Protein AF-A0A358XQ41-F1 (afdb_monomer)

Solvent-accessible surface area (backbone atoms only — not comparable to full-atom values): 5685 Å² total; per-residue (Å²): 48,45,31,22,9,48,39,100,86,70,42,64,64,64,54,71,92,43,80,33,41,29,39,41,48,26,92,85,39,70,66,29,56,58,49,43,72,58,36,63,97,74,50,51,67,43,81,77,45,68,40,83,50,69,66,61,50,49,55,42,18,60,73,54,70,28,36,30,75,42,60,58,90,82,45,49,64,42,40,74,70,66,47,32,36,72,58,89,50,75,88,54,49,68,79,81,90,125

Foldseek 3Di:
DKKAFADPVLHGLDAQADEWEEAAEAPVDPVRVLQCVQPPVNGHYDHPHYYNDLVVSVVCRLVGVTIYQHDCVNCVVCVVVSSMDHHPDVSSNDDDDD

Radius of gyration: 12.2 Å; Cα contacts (8 Å, |Δi|>4): 173; chains: 1; bounding box: 36×26×28 Å

Mean predicted aligned error: 4.25 Å

Nearest PDB structures (foldseek):
  5yez-assembly1_B  TM=9.584E-01  e=8.480E-10  Salmonella enterica subsp. enterica serovar Typhimurium
  5ydo-assembly1_A  TM=9.585E-01  e=1.269E-09  Salmonella enterica
  5yer-assembly1_A  TM=9.303E-01  e=6.363E-09  Salmonella enterica subsp. enterica serovar Typhimurium
  7dwo-assembly1_A  TM=9.201E-01  e=6.805E-09  Aliivibrio fischeri ES114
  5yez-assembly1_A  TM=9.180E-01  e=4.774E-08  Salmonella enterica subsp. enterica serovar Typhimurium

pLDDT: mean 88.79, std 9.07, range [37.5, 95.62]

Sequence (98 aa):
LPVTALDHDGTAKYSLDQSFPLLSYSKQAYLRNCVDEAIENKLDYRTLYETDNAGDLKELVLQGLGVAWLPKLLVEREIQENKLKVLDGKQYYLFQDV

Secondary structure (DSSP, 8-state):
-EEEEBPTTSSBSS-TTS-EEEEEE-TTSHHHHHHHHHHTTTS-EEEEEEES-HHHHHHHHHTTS-EEE--HHHHHHHHHTTSEEEPS-GGG------

Structure (mmCIF, N/CA/C/O backbone):
data_AF-A0A358XQ41-F1
#
_entry.id   AF-A0A358XQ41-F1
#
loop_
_atom_site.group_PDB
_atom_site.id
_atom_site.type_symbol
_atom_site.label_atom_id
_atom_site.label_alt_id
_atom_site.label_comp_id
_atom_site.label_asym_id
_atom_site.label_entity_id
_atom_site.label_seq_id
_atom_site.pdbx_PDB_ins_code
_atom_site.Cartn_x
_atom_site.Cartn_y
_atom_site.Cartn_z
_atom_site.occupancy
_atom_site.B_iso_or_equiv
_atom_site.auth_seq_id
_atom_site.auth_comp_id
_atom_site.auth_asym_id
_atom_site.auth_atom_id
_atom_site.pdbx_PDB_model_num
ATOM 1 N N . LEU A 1 1 ? 1.666 -4.377 6.431 1.00 89.75 1 LEU A N 1
ATOM 2 C CA . LEU A 1 1 ? 0.269 -4.445 5.944 1.00 89.75 1 LEU A CA 1
ATOM 3 C C . LEU A 1 1 ? 0.085 -3.426 4.826 1.00 89.75 1 LEU A C 1
ATOM 5 O O . LEU A 1 1 ? 0.539 -2.303 5.021 1.00 89.75 1 LEU A O 1
ATOM 9 N N . PRO A 1 2 ? -0.544 -3.788 3.694 1.00 93.44 2 PRO A N 1
ATOM 10 C CA . PRO A 1 2 ? -0.911 -2.824 2.661 1.00 93.44 2 PRO A CA 1
ATOM 11 C C . PRO A 1 2 ? -2.031 -1.917 3.171 1.00 93.44 2 PRO A C 1
ATOM 13 O O . PRO A 1 2 ? -3.083 -2.401 3.595 1.00 93.44 2 PRO A O 1
ATOM 16 N N . VAL A 1 3 ? -1.806 -0.607 3.152 1.00 94.56 3 VAL A N 1
ATOM 17 C CA . VAL A 1 3 ? -2.777 0.383 3.622 1.00 94.56 3 VAL A CA 1
ATOM 18 C C . VAL A 1 3 ? -2.956 1.511 2.622 1.00 94.56 3 VAL A C 1
ATOM 20 O O . VAL A 1 3 ? -2.035 1.870 1.887 1.00 94.56 3 VAL A O 1
ATOM 23 N N . THR A 1 4 ? -4.155 2.082 2.623 1.00 95.62 4 THR A N 1
ATOM 24 C CA . THR A 1 4 ? -4.524 3.230 1.803 1.00 95.62 4 THR A CA 1
ATOM 25 C C . THR A 1 4 ? -5.437 4.190 2.567 1.00 95.62 4 THR A C 1
ATOM 27 O O . THR A 1 4 ? -6.050 3.799 3.561 1.00 95.62 4 THR A O 1
ATOM 30 N N . ALA A 1 5 ? -5.540 5.441 2.117 1.00 95.56 5 ALA A N 1
ATOM 31 C CA . ALA A 1 5 ? -6.569 6.360 2.597 1.00 95.56 5 ALA A CA 1
ATOM 32 C C . ALA A 1 5 ? -7.974 5.887 2.207 1.00 95.56 5 ALA A C 1
ATOM 34 O O . ALA A 1 5 ? -8.164 5.119 1.258 1.00 95.56 5 ALA A O 1
ATOM 35 N N . LEU A 1 6 ? -8.966 6.401 2.926 1.00 93.75 6 LEU A N 1
ATOM 36 C CA . LEU A 1 6 ? -10.359 6.267 2.536 1.00 93.75 6 LEU A CA 1
ATOM 37 C C . LEU A 1 6 ? -10.730 7.368 1.532 1.00 93.75 6 LEU A C 1
ATOM 39 O O . LEU A 1 6 ? -10.183 8.471 1.573 1.00 93.75 6 LEU A O 1
ATOM 43 N N . ASP A 1 7 ? -11.652 7.052 0.630 1.00 89.81 7 ASP A N 1
ATOM 44 C CA . ASP A 1 7 ? -12.340 8.037 -0.203 1.00 89.81 7 ASP A CA 1
ATOM 45 C C . ASP A 1 7 ? -13.459 8.735 0.598 1.00 89.81 7 ASP A C 1
ATOM 47 O O . ASP A 1 7 ? -13.757 8.348 1.733 1.00 89.81 7 ASP A O 1
ATOM 51 N N . HIS A 1 8 ? -14.101 9.752 0.022 1.00 84.88 8 HIS A N 1
ATOM 52 C CA . HIS A 1 8 ? -15.181 10.504 0.669 1.00 84.88 8 HIS A CA 1
ATOM 53 C C . HIS A 1 8 ? -16.368 9.612 1.069 1.00 84.88 8 HIS A C 1
ATOM 55 O O . HIS A 1 8 ? -17.036 9.894 2.062 1.00 84.88 8 HIS A O 1
ATOM 61 N N . ASP A 1 9 ? -16.583 8.510 0.347 1.00 86.25 9 ASP A N 1
ATOM 62 C CA . ASP A 1 9 ? -17.618 7.510 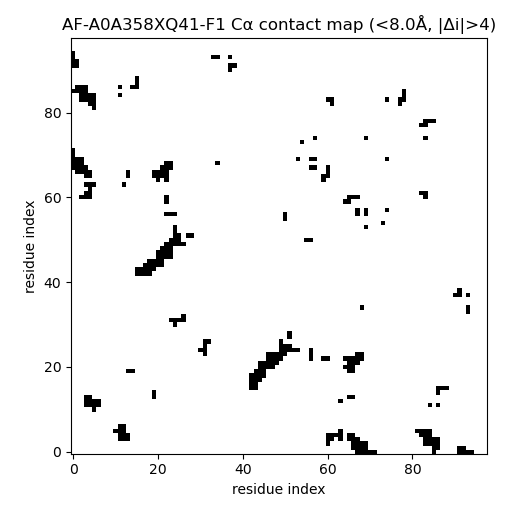0.629 1.00 86.25 9 ASP A CA 1
ATOM 63 C C . ASP A 1 9 ? -17.199 6.463 1.688 1.00 86.25 9 ASP A C 1
ATOM 65 O O . ASP A 1 9 ? -17.937 5.517 1.969 1.00 86.25 9 ASP A O 1
ATOM 69 N N . GLY A 1 10 ? -16.004 6.582 2.282 1.00 84.62 10 GLY A N 1
ATOM 70 C CA . GLY A 1 10 ? -15.480 5.631 3.275 1.00 84.62 10 GLY A CA 1
ATOM 71 C C . GLY A 1 10 ? -14.973 4.306 2.679 1.00 84.62 10 GLY A C 1
ATOM 72 O O . GLY A 1 10 ? -14.626 3.361 3.400 1.00 84.62 10 GLY A O 1
ATOM 73 N N . THR A 1 11 ? -14.915 4.201 1.352 1.00 89.19 11 THR A N 1
ATOM 74 C CA . THR A 1 11 ? -14.298 3.075 0.642 1.00 89.19 11 THR A CA 1
ATOM 75 C C . THR A 1 11 ? -12.781 3.233 0.579 1.00 89.19 11 THR A C 1
ATOM 77 O O . THR A 1 11 ? -12.254 4.316 0.798 1.00 89.19 11 THR A O 1
ATOM 80 N N . ALA A 1 12 ? -12.049 2.152 0.303 1.00 91.88 12 ALA A N 1
ATOM 81 C CA . ALA A 1 12 ? -10.612 2.262 0.055 1.00 91.88 12 ALA A CA 1
ATOM 82 C C . ALA A 1 12 ? -10.383 3.096 -1.216 1.00 91.88 12 ALA A C 1
ATOM 84 O O . ALA A 1 12 ? -11.026 2.834 -2.232 1.00 91.88 12 ALA A O 1
ATOM 85 N N . LYS A 1 13 ? -9.487 4.088 -1.163 1.00 92.94 13 LYS A N 1
ATOM 86 C CA . LYS A 1 13 ? -9.207 4.966 -2.310 1.00 92.94 13 LYS A CA 1
ATOM 87 C C . LYS A 1 13 ? -8.517 4.233 -3.463 1.00 92.94 13 LYS A C 1
ATOM 89 O O . LYS A 1 13 ? -8.748 4.533 -4.628 1.00 92.94 13 LYS A O 1
ATOM 94 N N . TYR A 1 14 ? -7.674 3.260 -3.132 1.00 92.81 14 TYR A N 1
ATOM 95 C CA . TYR A 1 14 ? -7.009 2.387 -4.095 1.00 92.81 14 TYR A CA 1
ATOM 96 C C . TYR A 1 14 ? -7.391 0.927 -3.837 1.00 92.81 14 TYR A C 1
ATOM 98 O O . TYR A 1 14 ? -7.843 0.586 -2.747 1.00 92.81 14 TYR A O 1
ATOM 106 N N . SER A 1 15 ? -7.208 0.068 -4.840 1.00 90.44 15 SER A N 1
ATOM 107 C CA . SER A 1 15 ? -7.355 -1.387 -4.713 1.00 90.44 15 SER A CA 1
ATOM 108 C C . SER A 1 15 ? -6.113 -2.065 -5.279 1.00 90.44 15 SER A C 1
ATOM 110 O O . SER A 1 15 ? -5.457 -1.495 -6.148 1.00 90.44 15 SER A O 1
ATOM 112 N N . LEU A 1 16 ? -5.805 -3.269 -4.793 1.00 89.88 16 LEU A N 1
ATOM 113 C CA . LEU A 1 16 ? -4.712 -4.090 -5.315 1.00 89.88 16 LEU A CA 1
ATOM 114 C C . LEU A 1 16 ? -5.071 -4.747 -6.662 1.00 89.88 16 LEU A C 1
ATOM 116 O O . LEU A 1 16 ? -4.172 -5.136 -7.395 1.00 89.88 16 LEU A O 1
ATOM 120 N N . ASP A 1 17 ? -6.358 -4.835 -7.015 1.00 88.88 17 ASP A N 1
ATOM 121 C CA . ASP A 1 17 ? -6.823 -5.437 -8.279 1.00 88.88 17 ASP A CA 1
ATOM 122 C C . ASP A 1 17 ? -6.614 -4.542 -9.517 1.00 88.88 17 ASP A C 1
ATOM 124 O O . ASP A 1 17 ? -6.858 -4.968 -10.645 1.00 88.88 17 ASP A O 1
ATOM 128 N N . GLN A 1 18 ? -6.203 -3.288 -9.322 1.00 90.06 18 GLN A N 1
ATOM 129 C CA . GLN A 1 18 ? -6.021 -2.291 -10.379 1.00 90.06 18 GLN A CA 1
ATOM 130 C C . GLN A 1 18 ? -4.679 -1.577 -10.226 1.00 90.06 18 GLN A C 1
ATOM 132 O O . GLN A 1 18 ? -4.116 -1.575 -9.139 1.00 90.06 18 GLN A O 1
ATOM 137 N N . SER A 1 19 ? -4.210 -0.904 -11.283 1.00 92.12 19 SER A N 1
ATOM 138 C CA . SER A 1 19 ? -3.015 -0.053 -11.211 1.00 92.12 19 SER A CA 1
ATOM 139 C C . SER A 1 19 ? -3.134 0.947 -10.061 1.00 92.12 19 SER A C 1
ATOM 141 O O . SER A 1 19 ? -4.026 1.801 -10.069 1.00 92.12 19 SER A O 1
ATOM 143 N N . PHE A 1 20 ? -2.195 0.915 -9.116 1.00 93.69 20 PHE A N 1
ATOM 144 C CA . PHE A 1 20 ? -2.161 1.870 -8.007 1.00 93.69 20 PHE A CA 1
ATOM 145 C C . PHE A 1 20 ? -0.792 2.554 -7.847 1.00 93.69 20 PHE A C 1
ATOM 147 O O . PHE A 1 20 ? 0.250 2.005 -8.222 1.00 93.69 20 PHE A O 1
ATOM 154 N N . PRO A 1 21 ? -0.765 3.772 -7.279 1.00 95.25 21 PRO A N 1
ATOM 155 C CA . PRO A 1 21 ? 0.478 4.431 -6.930 1.00 95.25 21 PRO A CA 1
ATOM 156 C C . PRO A 1 21 ? 1.068 3.828 -5.654 1.00 95.25 21 PRO A C 1
ATOM 158 O O . PRO A 1 21 ? 0.447 3.850 -4.590 1.00 95.25 21 PRO A O 1
ATOM 161 N N . LEU A 1 22 ? 2.282 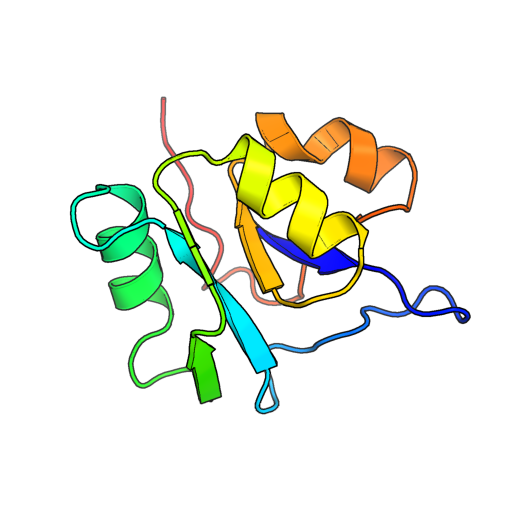3.296 -5.767 1.00 94.56 22 LEU A N 1
ATOM 162 C CA . LEU A 1 22 ? 3.031 2.704 -4.666 1.00 94.56 22 LEU A CA 1
ATOM 163 C C . LEU A 1 22 ? 3.934 3.757 -4.014 1.00 94.56 22 LEU A C 1
ATOM 165 O O . LEU A 1 22 ? 4.758 4.397 -4.673 1.00 94.56 22 LEU A O 1
ATOM 169 N N . LEU A 1 23 ? 3.798 3.894 -2.700 1.00 94.88 23 LEU A N 1
ATOM 170 C CA . LEU A 1 23 ? 4.696 4.642 -1.831 1.00 94.88 23 LEU A CA 1
ATOM 171 C C . LEU A 1 23 ? 5.582 3.609 -1.133 1.00 94.88 23 LEU A C 1
ATOM 173 O O . LEU A 1 23 ? 5.120 2.859 -0.270 1.00 94.88 23 LEU A O 1
ATOM 177 N N . SER A 1 24 ? 6.831 3.512 -1.578 1.00 93.38 24 SER A N 1
ATOM 178 C CA . SER A 1 24 ? 7.710 2.399 -1.230 1.00 93.38 24 SER A CA 1
ATOM 179 C C . SER A 1 24 ? 8.859 2.826 -0.331 1.00 93.38 24 SER A C 1
ATOM 181 O O . SER A 1 24 ? 9.236 3.995 -0.268 1.00 93.38 24 SER A O 1
ATOM 183 N N . TYR A 1 25 ? 9.459 1.854 0.345 1.00 92.31 25 TYR A N 1
ATOM 184 C CA . TYR A 1 25 ? 10.722 2.089 1.025 1.00 92.31 25 TYR A CA 1
ATOM 185 C C . TYR A 1 25 ? 11.860 2.257 0.016 1.00 92.31 25 TYR A C 1
ATOM 187 O O . TYR A 1 25 ? 11.816 1.690 -1.080 1.00 92.31 25 TYR A O 1
ATOM 195 N N . SER A 1 26 ? 12.905 2.993 0.387 1.00 89.44 26 SER A N 1
ATOM 196 C CA . SER A 1 26 ? 14.143 3.059 -0.394 1.00 89.44 26 SER A CA 1
ATOM 197 C C . SER A 1 26 ? 14.706 1.663 -0.679 1.00 89.44 26 SER A C 1
ATOM 199 O O . SER A 1 26 ? 14.583 0.746 0.131 1.00 89.44 26 SER A O 1
ATOM 201 N N . LYS A 1 27 ? 15.398 1.506 -1.813 1.00 85.19 27 LYS A N 1
ATOM 202 C CA . LYS A 1 27 ? 15.966 0.220 -2.278 1.00 85.19 27 LYS A CA 1
ATOM 203 C C . LYS A 1 27 ? 16.924 -0.470 -1.299 1.00 85.19 27 LYS A C 1
ATOM 205 O O . LYS A 1 27 ? 17.206 -1.649 -1.458 1.00 85.19 27 LYS A O 1
ATOM 210 N N . GLN A 1 28 ? 17.452 0.257 -0.319 1.00 85.19 28 GLN A N 1
ATOM 211 C CA . GLN A 1 28 ? 18.369 -0.278 0.691 1.00 85.19 28 GLN A CA 1
ATOM 212 C C . GLN A 1 28 ? 17.633 -0.840 1.917 1.00 85.19 28 GLN A C 1
ATOM 214 O O . GLN A 1 28 ? 18.234 -1.544 2.727 1.00 85.19 28 GLN A O 1
ATOM 219 N N . ALA A 1 29 ? 16.338 -0.551 2.067 1.00 86.56 29 ALA A N 1
ATOM 220 C CA . ALA A 1 29 ? 15.554 -1.002 3.201 1.00 86.56 29 ALA A CA 1
ATOM 221 C C . ALA A 1 29 ? 15.199 -2.486 3.069 1.00 86.56 29 ALA A C 1
ATOM 223 O O . ALA A 1 29 ? 14.683 -2.930 2.047 1.00 86.56 29 ALA A O 1
ATOM 224 N N . TYR A 1 30 ? 15.367 -3.245 4.151 1.00 85.56 30 TYR A N 1
ATOM 225 C CA . TYR A 1 30 ? 14.940 -4.647 4.206 1.00 85.56 30 TYR A CA 1
ATOM 226 C C . TYR A 1 30 ? 13.457 -4.819 3.837 1.00 85.56 30 TYR A C 1
ATOM 228 O O . TYR A 1 30 ? 13.100 -5.693 3.050 1.00 85.56 30 TYR A O 1
ATOM 236 N N . LEU A 1 31 ? 12.603 -3.922 4.341 1.00 84.88 31 LEU A N 1
ATOM 237 C CA . LEU A 1 31 ? 11.174 -3.926 4.040 1.00 84.88 31 LEU A CA 1
ATOM 238 C C . LEU A 1 31 ? 10.878 -3.749 2.551 1.00 84.88 31 LEU A C 1
ATOM 240 O O . LEU A 1 31 ? 9.892 -4.309 2.085 1.00 84.88 31 LEU A O 1
ATOM 244 N N . ARG A 1 32 ? 11.717 -3.021 1.801 1.00 88.19 32 ARG A N 1
ATOM 245 C CA . ARG A 1 32 ? 11.537 -2.883 0.354 1.00 88.19 32 ARG A CA 1
ATOM 246 C C . ARG A 1 32 ? 11.602 -4.244 -0.328 1.00 88.19 32 ARG A C 1
ATOM 248 O O . ARG A 1 32 ? 10.697 -4.571 -1.081 1.00 88.19 32 ARG A O 1
ATOM 255 N N . ASN A 1 33 ? 12.614 -5.042 0.001 1.00 89.25 33 ASN A N 1
ATOM 256 C CA . ASN A 1 33 ? 12.790 -6.368 -0.587 1.00 89.25 33 ASN A CA 1
ATOM 257 C C . ASN A 1 33 ? 11.610 -7.288 -0.250 1.00 89.25 33 ASN A C 1
ATOM 259 O O . ASN A 1 33 ? 11.052 -7.907 -1.146 1.00 89.25 33 ASN A O 1
ATOM 263 N N . CYS A 1 34 ? 11.158 -7.306 1.010 1.00 88.44 34 CYS A N 1
ATOM 264 C CA . CYS A 1 34 ? 9.998 -8.115 1.396 1.00 88.44 34 CYS A CA 1
ATOM 265 C C . CYS A 1 34 ? 8.715 -7.697 0.666 1.00 88.44 34 CYS A C 1
ATOM 267 O O . CYS A 1 34 ? 7.890 -8.543 0.323 1.00 88.44 34 CYS A O 1
ATOM 269 N N . VAL A 1 35 ? 8.518 -6.390 0.465 1.00 89.38 35 VAL A N 1
ATOM 270 C CA . VAL A 1 35 ? 7.372 -5.865 -0.284 1.00 89.38 35 VAL A CA 1
ATOM 271 C C . VAL A 1 35 ? 7.475 -6.275 -1.741 1.00 89.38 35 VAL A C 1
ATOM 273 O O . VAL A 1 35 ? 6.518 -6.859 -2.241 1.00 89.38 35 VAL A O 1
ATOM 276 N N . ASP A 1 36 ? 8.622 -6.044 -2.379 1.00 89.75 36 ASP A N 1
ATOM 277 C CA . ASP A 1 36 ? 8.860 -6.419 -3.771 1.00 89.75 36 ASP A CA 1
ATOM 278 C C . ASP A 1 36 ? 8.627 -7.933 -3.958 1.00 89.75 36 ASP A C 1
ATOM 280 O O . ASP A 1 36 ? 7.799 -8.309 -4.774 1.00 89.75 36 ASP A O 1
ATOM 284 N N . GLU A 1 37 ? 9.169 -8.821 -3.120 1.00 88.94 37 GLU A N 1
ATOM 285 C CA . GLU A 1 37 ? 8.891 -10.271 -3.205 1.00 88.94 37 GLU A CA 1
ATOM 286 C C . GLU A 1 37 ? 7.396 -10.631 -3.056 1.00 88.94 37 GLU A C 1
ATOM 288 O O . GLU A 1 37 ? 6.886 -11.591 -3.656 1.00 88.94 37 GLU A O 1
ATOM 293 N N . ALA A 1 38 ? 6.656 -9.866 -2.249 1.00 87.81 38 ALA A N 1
ATOM 294 C CA . ALA A 1 38 ? 5.232 -10.094 -2.058 1.00 87.81 38 ALA A CA 1
ATOM 295 C C . ALA A 1 38 ? 4.405 -9.688 -3.284 1.00 87.81 38 ALA A C 1
ATOM 297 O O . ALA A 1 38 ? 3.446 -10.401 -3.597 1.00 87.81 38 ALA A O 1
ATOM 298 N N . ILE A 1 39 ? 4.759 -8.598 -3.971 1.00 89.56 39 ILE A N 1
ATOM 299 C CA . ILE A 1 39 ? 3.902 -7.951 -4.983 1.00 89.56 39 ILE A CA 1
ATOM 300 C C . ILE A 1 39 ? 4.440 -7.997 -6.414 1.00 89.56 39 ILE A C 1
ATOM 302 O O . ILE A 1 39 ? 3.653 -7.868 -7.355 1.00 89.56 39 ILE A O 1
ATOM 306 N N . GLU A 1 40 ? 5.746 -8.177 -6.594 1.00 88.38 40 GLU A N 1
ATOM 307 C CA . GLU A 1 40 ? 6.409 -8.165 -7.895 1.00 88.38 40 GLU A CA 1
ATOM 308 C C . GLU A 1 40 ? 5.816 -9.262 -8.787 1.00 88.38 40 GLU A C 1
ATOM 310 O O . GLU A 1 40 ? 5.615 -10.404 -8.364 1.00 88.38 40 GLU A O 1
ATOM 315 N N . ASN A 1 41 ? 5.478 -8.895 -10.026 1.00 86.94 41 ASN A N 1
ATOM 316 C CA . ASN A 1 41 ? 4.791 -9.743 -11.008 1.00 86.94 41 ASN A CA 1
ATOM 317 C C . ASN A 1 41 ? 3.396 -10.262 -10.591 1.00 86.94 41 ASN A C 1
ATOM 319 O O . ASN A 1 41 ? 2.817 -11.076 -11.310 1.00 86.94 41 ASN A O 1
ATOM 323 N N . LYS A 1 42 ? 2.839 -9.815 -9.456 1.00 89.69 42 LYS A N 1
ATOM 324 C CA . LYS A 1 42 ? 1.495 -10.204 -8.985 1.00 89.69 42 LYS A CA 1
ATOM 325 C C . LYS A 1 42 ? 0.504 -9.049 -8.990 1.00 89.69 42 LYS A C 1
ATOM 327 O O . LYS A 1 42 ? -0.687 -9.297 -9.131 1.00 89.69 42 LYS A O 1
ATOM 332 N N . LEU A 1 43 ? 0.985 -7.826 -8.785 1.00 91.06 43 LEU A N 1
ATOM 333 C CA . LEU A 1 43 ? 0.178 -6.612 -8.732 1.00 91.06 43 LEU A CA 1
ATOM 334 C C . LEU A 1 43 ? 0.641 -5.620 -9.796 1.00 91.06 43 LEU A C 1
ATOM 336 O O . LEU A 1 43 ? 1.826 -5.566 -10.122 1.00 91.06 43 LEU A O 1
ATOM 340 N N . ASP A 1 44 ? -0.289 -4.806 -10.285 1.00 92.62 44 ASP A N 1
ATOM 341 C CA . ASP A 1 44 ? 0.015 -3.697 -11.185 1.00 92.62 44 ASP A CA 1
ATOM 342 C C . ASP A 1 44 ? 0.177 -2.412 -10.362 1.00 92.62 44 ASP A C 1
ATOM 344 O O . ASP A 1 44 ? -0.753 -1.957 -9.691 1.00 92.62 44 ASP A O 1
ATOM 348 N N . TYR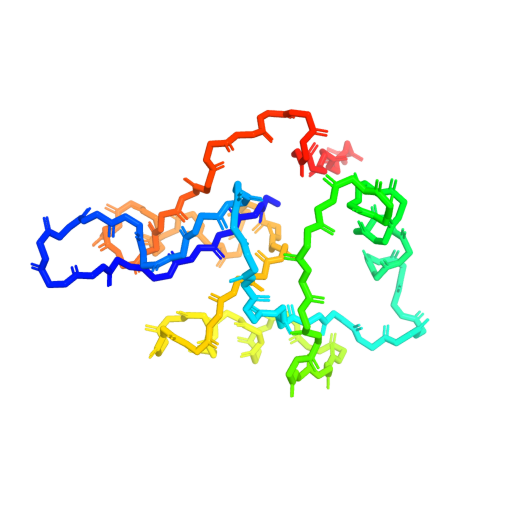 A 1 45 ? 1.386 -1.853 -10.335 1.00 92.94 45 TYR A N 1
ATOM 349 C CA . TYR A 1 45 ? 1.687 -0.674 -9.528 1.00 92.94 45 TYR A CA 1
ATOM 350 C C . TYR A 1 45 ? 2.743 0.217 -10.168 1.00 92.94 45 TYR A C 1
ATOM 352 O O . TYR A 1 45 ? 3.595 -0.217 -10.944 1.00 92.94 45 TYR A O 1
ATOM 360 N N . ARG A 1 46 ? 2.727 1.491 -9.771 1.00 93.62 46 ARG A N 1
ATOM 361 C CA . ARG A 1 46 ? 3.748 2.470 -10.142 1.00 93.62 46 ARG A CA 1
ATOM 362 C C . ARG A 1 46 ? 4.321 3.131 -8.902 1.00 93.62 46 ARG A C 1
ATOM 364 O O . ARG A 1 46 ? 3.606 3.843 -8.202 1.00 93.62 46 ARG A O 1
ATOM 371 N N . THR A 1 47 ? 5.616 2.956 -8.663 1.00 92.44 47 THR A N 1
ATOM 372 C CA . THR A 1 47 ? 6.314 3.652 -7.576 1.00 92.44 47 THR A CA 1
ATOM 373 C C . THR A 1 47 ? 6.306 5.159 -7.831 1.00 92.44 47 THR A C 1
ATOM 375 O O . THR A 1 47 ? 6.880 5.624 -8.817 1.00 92.44 47 THR A O 1
ATOM 378 N N . LEU A 1 48 ? 5.628 5.917 -6.965 1.00 92.44 48 LEU A N 1
ATOM 379 C CA . LEU A 1 48 ? 5.584 7.383 -7.019 1.00 92.44 48 LEU A CA 1
ATOM 380 C C . LEU A 1 48 ? 6.578 8.036 -6.064 1.00 92.44 48 LEU A C 1
ATOM 382 O O . LEU A 1 48 ? 7.051 9.136 -6.340 1.00 92.44 48 LEU A O 1
ATOM 386 N N . TYR A 1 49 ? 6.865 7.379 -4.941 1.00 91.12 49 TYR A N 1
ATOM 387 C CA . TYR A 1 49 ? 7.736 7.922 -3.910 1.00 91.12 49 TYR A CA 1
ATOM 388 C C . TYR A 1 49 ? 8.526 6.813 -3.223 1.00 91.12 49 TYR A C 1
ATOM 390 O O . TYR A 1 49 ? 8.015 5.706 -3.036 1.00 91.12 49 TYR A O 1
ATOM 398 N N . GLU A 1 50 ? 9.762 7.130 -2.849 1.00 91.88 50 GLU A N 1
ATOM 399 C CA . GLU A 1 50 ? 10.688 6.230 -2.166 1.00 91.88 50 GLU A CA 1
ATOM 400 C C . GLU A 1 50 ? 11.328 6.974 -0.986 1.00 91.88 50 GLU A C 1
ATOM 402 O O . GLU A 1 50 ? 11.855 8.071 -1.166 1.00 91.88 50 GLU A O 1
ATOM 407 N N . THR A 1 51 ? 11.268 6.403 0.220 1.00 90.62 51 THR A N 1
ATOM 408 C CA . THR A 1 51 ? 11.929 6.961 1.417 1.00 90.62 51 THR A CA 1
ATOM 409 C C . THR A 1 51 ? 12.298 5.867 2.417 1.00 90.62 51 THR A C 1
ATOM 411 O O . THR A 1 51 ? 11.645 4.829 2.498 1.00 90.62 51 THR A O 1
ATOM 414 N N . ASP A 1 52 ? 13.349 6.083 3.204 1.00 86.31 52 ASP A N 1
ATOM 415 C CA . ASP A 1 52 ? 13.765 5.177 4.282 1.00 86.31 52 ASP A CA 1
ATOM 416 C C . ASP A 1 52 ? 12.894 5.325 5.540 1.00 86.31 52 ASP A C 1
ATOM 418 O O . ASP A 1 52 ? 12.873 4.446 6.404 1.00 86.31 52 ASP A O 1
ATOM 422 N N . ASN A 1 53 ? 12.148 6.425 5.652 1.00 87.88 53 ASN A N 1
ATOM 423 C CA . ASN A 1 53 ? 11.346 6.729 6.826 1.00 87.88 53 ASN A CA 1
ATOM 424 C C . ASN A 1 53 ? 9.894 6.257 6.659 1.00 87.88 53 ASN A C 1
ATOM 426 O O . ASN A 1 53 ? 9.116 6.788 5.866 1.00 87.88 53 ASN A O 1
ATOM 430 N N . ALA A 1 54 ? 9.495 5.289 7.485 1.00 87.88 54 ALA A N 1
ATOM 431 C CA . ALA A 1 54 ? 8.126 4.779 7.508 1.00 87.88 54 ALA A CA 1
ATOM 432 C C . ALA A 1 54 ? 7.084 5.844 7.913 1.00 87.88 54 ALA A C 1
ATOM 434 O O . ALA A 1 54 ? 5.919 5.736 7.529 1.00 87.88 54 ALA A O 1
ATOM 435 N N . GLY A 1 55 ? 7.486 6.856 8.690 1.00 90.75 55 GLY A N 1
ATOM 436 C CA . GLY A 1 55 ? 6.625 7.969 9.091 1.00 90.75 55 GLY A CA 1
ATOM 437 C C . GLY A 1 55 ? 6.204 8.828 7.902 1.00 90.75 55 GLY A C 1
ATOM 438 O O . GLY A 1 55 ? 5.010 9.062 7.731 1.00 90.75 55 GLY A O 1
ATOM 439 N N . ASP A 1 56 ? 7.154 9.189 7.036 1.00 92.38 56 ASP A N 1
ATOM 440 C CA . ASP A 1 56 ? 6.876 9.955 5.814 1.00 92.38 56 ASP A CA 1
ATOM 441 C C . ASP A 1 56 ? 5.916 9.184 4.895 1.00 92.38 56 ASP A C 1
ATOM 443 O O . ASP A 1 56 ? 4.925 9.733 4.415 1.00 92.38 56 ASP A O 1
ATOM 447 N N . LEU A 1 57 ? 6.134 7.872 4.718 1.00 93.12 57 LEU A N 1
ATOM 448 C CA . LEU A 1 57 ? 5.201 7.023 3.969 1.00 93.12 57 LEU A CA 1
ATOM 449 C C . LEU A 1 57 ? 3.793 7.058 4.566 1.00 93.12 57 LEU A C 1
ATOM 451 O O . LEU A 1 57 ? 2.823 7.189 3.821 1.00 93.12 57 LEU A O 1
ATOM 455 N N . LYS A 1 58 ? 3.662 6.971 5.896 1.00 94.44 58 LYS A N 1
ATOM 456 C CA . LYS A 1 58 ? 2.356 7.047 6.563 1.00 94.44 58 LYS A CA 1
ATOM 457 C C . LYS A 1 58 ? 1.647 8.365 6.265 1.00 94.44 58 LYS A C 1
ATOM 459 O O . LYS A 1 58 ? 0.464 8.341 5.931 1.00 94.44 58 LYS A O 1
ATOM 464 N N . GLU A 1 59 ? 2.344 9.493 6.372 1.00 94.19 59 GLU A N 1
ATOM 465 C CA . GLU A 1 59 ? 1.756 10.807 6.095 1.00 94.19 59 GLU A CA 1
ATOM 466 C C . GLU A 1 59 ? 1.305 10.939 4.637 1.00 94.19 59 GLU A C 1
ATOM 468 O O . GLU A 1 59 ? 0.205 11.426 4.373 1.00 94.19 59 GLU A O 1
ATOM 473 N N . LEU A 1 60 ? 2.092 10.428 3.689 1.00 94.19 60 LEU A N 1
ATOM 474 C CA . LEU A 1 60 ? 1.730 10.430 2.271 1.00 94.19 60 LEU A CA 1
ATOM 475 C C . LEU A 1 60 ? 0.507 9.544 1.981 1.00 94.19 60 LEU A C 1
ATOM 477 O O . LEU A 1 60 ? -0.367 9.924 1.196 1.00 94.19 60 LEU A O 1
ATOM 481 N N . VAL A 1 61 ? 0.400 8.382 2.636 1.00 95.31 61 VAL A N 1
ATOM 482 C CA . VAL A 1 61 ? -0.794 7.533 2.520 1.00 95.31 61 VAL A CA 1
ATOM 483 C C . VAL A 1 61 ? -2.008 8.231 3.123 1.00 95.31 61 VAL A C 1
ATOM 485 O O . VAL A 1 61 ? -3.062 8.202 2.499 1.00 95.31 61 VAL A O 1
ATOM 488 N N . LEU A 1 62 ? -1.877 8.887 4.281 1.00 93.81 62 LEU A N 1
ATOM 489 C CA . LEU A 1 62 ? -2.966 9.638 4.922 1.00 93.81 62 LEU A CA 1
ATOM 490 C C . LEU A 1 62 ? -3.492 10.778 4.044 1.00 93.81 62 LEU A C 1
ATOM 492 O O . LEU A 1 62 ? -4.691 11.040 4.033 1.00 93.81 62 LEU A O 1
ATOM 496 N N . GLN A 1 63 ? -2.618 11.416 3.264 1.00 92.94 63 GLN A N 1
ATOM 497 C CA . GLN A 1 63 ? -3.008 12.405 2.252 1.00 92.94 63 GLN A CA 1
ATOM 498 C C . GLN A 1 63 ? -3.692 11.775 1.021 1.00 92.94 63 GLN A C 1
ATOM 500 O O . GLN A 1 63 ? -4.177 12.479 0.135 1.00 92.94 63 GLN A O 1
ATOM 505 N N . GLY A 1 64 ? -3.744 10.444 0.939 1.00 93.44 64 GLY A N 1
ATOM 506 C CA . GLY A 1 64 ? -4.366 9.706 -0.154 1.00 93.44 64 GLY A CA 1
ATOM 507 C C . GLY A 1 64 ? -3.559 9.733 -1.447 1.00 93.44 64 GLY A C 1
ATOM 508 O O . GLY A 1 64 ? -4.152 9.676 -2.5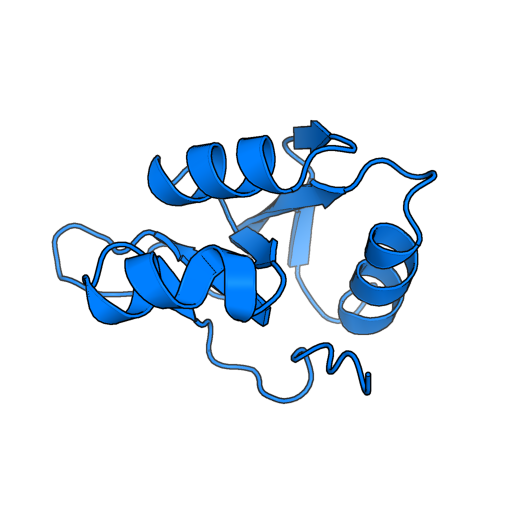30 1.00 93.44 64 GLY A O 1
ATOM 509 N N . LEU A 1 65 ? -2.229 9.825 -1.342 1.00 93.38 65 LEU A N 1
ATOM 510 C CA . LEU A 1 65 ? -1.310 9.832 -2.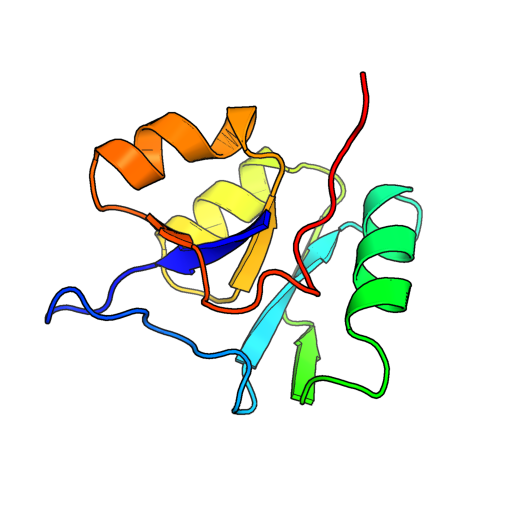484 1.00 93.38 65 LEU A CA 1
ATOM 511 C C . LEU A 1 65 ? -1.008 8.428 -3.021 1.00 93.38 65 LEU A C 1
ATOM 513 O O . LEU A 1 65 ? -0.519 8.304 -4.140 1.00 93.38 65 LEU A O 1
ATOM 517 N N . GLY A 1 66 ? -1.324 7.374 -2.261 1.00 94.19 66 GLY A N 1
ATOM 518 C CA . GLY A 1 66 ? -1.169 6.006 -2.740 1.00 94.19 66 GLY A CA 1
ATOM 519 C C . GLY A 1 66 ? -1.363 4.918 -1.701 1.00 94.19 66 GLY A C 1
ATOM 520 O O . GLY A 1 66 ? -2.093 5.079 -0.720 1.00 94.19 66 GLY A O 1
ATOM 521 N N . VAL A 1 67 ? -0.722 3.789 -1.978 1.00 95.25 67 VAL A N 1
ATOM 522 C CA . VAL A 1 67 ? -0.686 2.589 -1.144 1.00 95.25 67 VAL A CA 1
ATOM 523 C C . VAL A 1 67 ? 0.730 2.411 -0.618 1.00 95.25 67 VAL A C 1
ATOM 525 O O . VAL A 1 67 ? 1.686 2.526 -1.383 1.00 95.25 67 VAL A O 1
ATOM 528 N N . ALA A 1 68 ? 0.868 2.090 0.666 1.00 94.38 68 ALA A N 1
ATOM 529 C CA . ALA A 1 68 ? 2.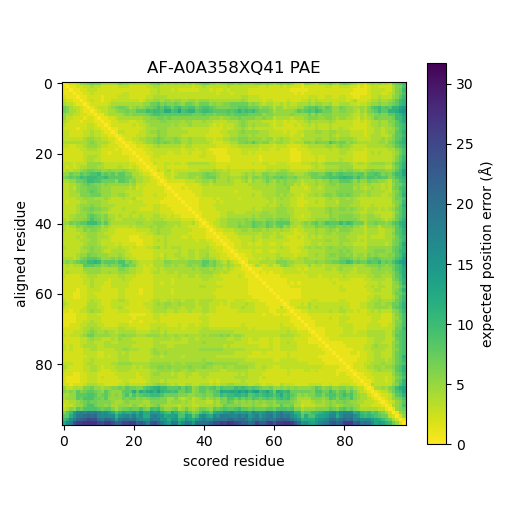147 1.697 1.250 1.00 94.38 68 ALA A CA 1
ATOM 530 C C . ALA A 1 68 ? 2.000 0.425 2.081 1.00 94.38 68 ALA A C 1
ATOM 532 O O . ALA A 1 68 ? 0.945 0.149 2.657 1.00 94.38 68 ALA A O 1
ATOM 533 N N . TRP A 1 69 ? 3.090 -0.326 2.193 1.00 92.88 69 TRP A N 1
ATOM 534 C CA . TRP A 1 69 ? 3.188 -1.435 3.132 1.00 92.88 69 TRP A CA 1
ATOM 535 C C . TRP A 1 69 ? 3.781 -0.930 4.437 1.00 92.88 69 TRP A C 1
ATOM 537 O O . TRP A 1 69 ? 4.977 -0.697 4.516 1.00 92.88 69 TRP A O 1
ATOM 547 N N . LEU A 1 70 ? 2.954 -0.782 5.471 1.00 91.75 70 LEU A N 1
ATOM 548 C CA . LEU A 1 70 ? 3.388 -0.248 6.763 1.00 91.75 70 LEU A CA 1
ATOM 549 C C . LEU A 1 70 ? 3.231 -1.285 7.886 1.00 91.75 70 LEU A C 1
ATOM 551 O O . LEU A 1 70 ? 2.303 -2.106 7.841 1.00 91.75 70 LEU A O 1
ATOM 555 N N . PRO A 1 71 ? 4.116 -1.293 8.902 1.00 90.12 71 PRO A N 1
ATOM 556 C CA . PRO A 1 71 ? 3.958 -2.142 10.079 1.00 90.12 71 PRO A CA 1
ATOM 557 C C . PRO A 1 71 ? 2.651 -1.825 10.803 1.00 90.12 71 PRO A C 1
ATOM 559 O O . PRO A 1 71 ? 2.322 -0.655 10.986 1.00 90.12 71 PRO A O 1
ATOM 562 N N . LYS A 1 72 ? 1.925 -2.850 11.269 1.00 88.31 72 LYS A N 1
ATOM 563 C CA . LYS A 1 72 ? 0.622 -2.666 11.933 1.00 88.31 72 LYS A CA 1
ATOM 564 C C . LYS A 1 72 ? 0.705 -1.667 13.091 1.00 88.31 72 LYS A C 1
ATOM 566 O O . LYS A 1 72 ? -0.107 -0.757 13.153 1.00 88.31 72 LYS A O 1
ATOM 571 N N . LEU A 1 73 ? 1.734 -1.782 13.933 1.00 88.75 73 LEU A N 1
ATOM 572 C CA . LEU A 1 73 ? 1.966 -0.894 15.079 1.00 88.75 73 LEU A CA 1
ATOM 5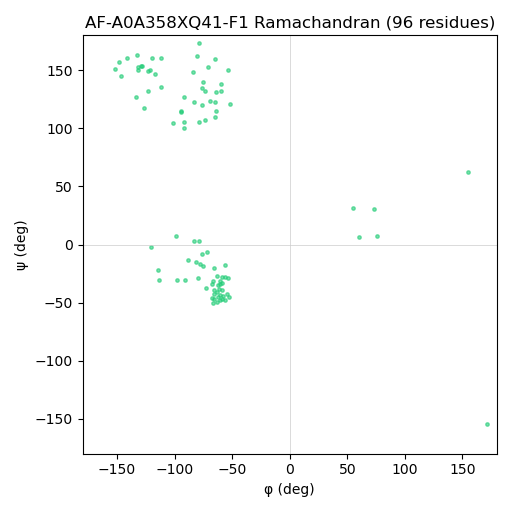73 C C . LEU A 1 73 ? 2.064 0.594 14.700 1.00 88.75 73 LEU A C 1
ATOM 575 O O . LEU A 1 73 ? 1.737 1.450 15.515 1.00 88.75 73 LEU A O 1
ATOM 579 N N . LEU A 1 74 ? 2.498 0.909 13.474 1.00 90.31 74 LEU A N 1
ATOM 580 C CA . LEU A 1 74 ? 2.678 2.285 13.007 1.00 90.31 74 LEU A CA 1
ATOM 581 C C . LEU A 1 74 ? 1.365 2.953 12.573 1.00 90.31 74 LEU A C 1
ATOM 583 O O . LEU A 1 74 ? 1.263 4.180 12.630 1.00 90.31 74 LEU A O 1
ATOM 587 N N . VAL A 1 75 ? 0.405 2.147 12.111 1.00 92.12 75 VAL A N 1
ATOM 588 C CA . VAL A 1 75 ? -0.841 2.591 11.461 1.00 92.12 75 VAL A CA 1
ATOM 589 C C . VAL A 1 75 ? -2.107 2.138 12.190 1.00 92.12 75 VAL A C 1
ATOM 591 O O . VAL A 1 75 ? -3.211 2.459 11.762 1.00 92.12 75 VAL A O 1
ATOM 594 N N . GLU A 1 76 ? -1.981 1.372 13.278 1.00 92.44 76 GLU A N 1
ATOM 595 C CA . GLU A 1 76 ? -3.125 0.809 14.006 1.00 92.44 76 GLU A CA 1
ATOM 596 C C . GLU A 1 76 ? -4.068 1.899 14.523 1.00 92.44 76 GLU A C 1
ATOM 598 O O . GLU A 1 76 ? -5.283 1.744 14.423 1.00 92.44 76 GLU A O 1
ATOM 603 N N . ARG A 1 77 ? -3.519 3.022 15.005 1.00 92.94 77 ARG A N 1
ATOM 604 C CA . ARG A 1 77 ? -4.318 4.164 15.469 1.00 92.94 77 ARG A CA 1
ATOM 605 C C . ARG A 1 77 ? -5.131 4.767 14.333 1.00 92.94 77 ARG A C 1
ATOM 607 O O . ARG A 1 77 ? -6.336 4.930 14.460 1.00 92.94 77 ARG A O 1
ATOM 614 N N . GLU A 1 78 ? -4.492 5.044 13.204 1.00 94.12 78 GLU A N 1
ATOM 615 C CA . GLU A 1 78 ? -5.145 5.655 12.050 1.00 94.12 78 GLU A CA 1
ATOM 616 C C . GLU A 1 78 ? -6.193 4.729 11.419 1.00 94.12 78 GLU A C 1
ATOM 618 O O . GLU A 1 78 ? -7.210 5.203 10.915 1.00 94.12 78 GLU A O 1
ATOM 623 N N . ILE A 1 79 ? -5.980 3.412 11.477 1.00 92.19 79 ILE A N 1
ATOM 624 C CA . ILE A 1 79 ? -6.983 2.421 11.072 1.00 92.19 79 ILE A CA 1
ATOM 625 C C . ILE A 1 79 ? -8.180 2.444 12.031 1.00 92.19 79 ILE A C 1
ATOM 627 O O . ILE A 1 79 ? -9.323 2.470 11.580 1.00 92.19 79 ILE A O 1
ATOM 631 N N . GLN A 1 80 ? -7.941 2.473 13.347 1.00 92.25 80 GLN A N 1
ATOM 632 C CA . GLN A 1 80 ? -9.009 2.574 14.353 1.00 92.25 80 GLN A CA 1
ATOM 633 C C . GLN A 1 80 ? -9.804 3.883 14.230 1.00 92.25 80 GLN A C 1
ATOM 635 O O . GLN A 1 80 ? -11.016 3.892 14.428 1.00 92.25 80 GLN A O 1
ATOM 640 N N . GLU A 1 81 ? -9.139 4.977 13.857 1.00 92.62 81 GLU A N 1
ATOM 641 C CA . GLU A 1 81 ? -9.758 6.281 13.607 1.00 92.62 81 GLU A CA 1
ATOM 642 C C . GLU A 1 81 ? -10.452 6.388 12.235 1.00 92.62 81 GLU A C 1
ATOM 644 O O . GLU A 1 81 ? -10.952 7.460 11.901 1.00 92.62 81 GLU A O 1
ATOM 649 N N . ASN A 1 82 ? -10.502 5.317 11.431 1.00 90.69 82 ASN A N 1
ATOM 650 C CA . ASN A 1 82 ? -11.029 5.326 10.056 1.00 90.69 82 ASN A CA 1
ATOM 651 C C . ASN A 1 82 ? -10.360 6.373 9.140 1.00 90.69 82 ASN A C 1
ATOM 653 O O . ASN A 1 82 ? -10.991 6.904 8.230 1.00 90.69 82 ASN A O 1
ATOM 657 N N . LYS A 1 83 ? -9.076 6.673 9.365 1.00 91.75 83 LYS A N 1
ATOM 658 C CA . LYS A 1 83 ? -8.250 7.505 8.470 1.00 91.75 83 LYS A CA 1
ATOM 659 C C . LYS A 1 83 ? -7.520 6.665 7.426 1.00 91.75 83 LYS A C 1
ATOM 661 O O . LYS A 1 83 ? -7.272 7.130 6.317 1.00 91.75 83 LYS A O 1
ATOM 666 N N . LEU A 1 84 ? -7.185 5.426 7.784 1.00 94.56 84 LEU A N 1
ATOM 667 C CA . LEU A 1 84 ? -6.567 4.445 6.900 1.00 94.56 84 LEU A CA 1
ATOM 668 C C . LEU A 1 84 ? -7.407 3.177 6.830 1.00 94.56 84 LEU A C 1
ATOM 670 O O . LEU A 1 84 ? -8.040 2.767 7.801 1.00 94.56 84 LEU A O 1
ATOM 674 N N . LYS A 1 85 ? -7.352 2.516 5.680 1.00 93.81 85 LYS A N 1
ATOM 675 C CA . LYS A 1 85 ? -7.974 1.222 5.447 1.00 93.81 85 LYS A CA 1
ATOM 676 C C . LYS A 1 85 ? -6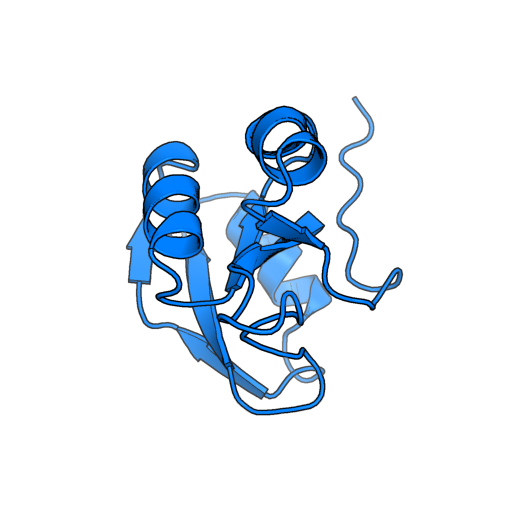.922 0.228 4.987 1.00 93.81 85 LYS A C 1
ATOM 678 O O . LYS A 1 85 ? -6.103 0.523 4.117 1.00 93.81 85 LYS A O 1
ATOM 683 N N . VAL A 1 86 ? -6.936 -0.949 5.604 1.00 93.25 86 VAL A N 1
ATOM 684 C CA . VAL A 1 86 ? -6.122 -2.082 5.157 1.00 93.25 86 VAL A CA 1
ATOM 685 C C . VAL A 1 86 ? -6.754 -2.636 3.887 1.00 93.25 86 VAL A C 1
ATOM 687 O O . VAL A 1 86 ? -7.967 -2.834 3.851 1.00 93.25 86 VAL A O 1
ATOM 690 N N . LEU A 1 87 ? -5.942 -2.859 2.857 1.00 91.56 87 LEU A N 1
ATOM 691 C CA . LEU A 1 87 ? -6.415 -3.441 1.605 1.00 91.56 87 LEU A CA 1
ATOM 692 C C . LEU A 1 87 ? -6.657 -4.940 1.759 1.00 91.56 87 LEU A C 1
ATOM 694 O O . LEU A 1 87 ? -5.864 -5.646 2.387 1.00 91.56 87 LEU A O 1
ATOM 698 N N . ASP A 1 88 ? -7.742 -5.419 1.156 1.00 81.25 88 ASP A N 1
ATOM 699 C CA . ASP A 1 88 ? -8.072 -6.837 1.112 1.00 81.25 88 ASP A CA 1
ATOM 700 C C . ASP A 1 88 ? -7.012 -7.600 0.310 1.00 81.25 88 ASP A C 1
ATOM 702 O O . ASP A 1 88 ? -6.703 -7.278 -0.834 1.00 81.25 88 ASP A O 1
ATOM 706 N N . GLY A 1 89 ? -6.395 -8.595 0.949 1.00 76.81 89 GLY A N 1
ATOM 707 C CA . GLY A 1 89 ? -5.267 -9.310 0.357 1.00 76.81 89 GLY A CA 1
ATOM 708 C C . GLY A 1 89 ? -4.358 -9.926 1.405 1.00 76.81 89 GLY A C 1
ATOM 709 O O . GLY A 1 89 ? -3.185 -9.574 1.492 1.00 76.81 89 GLY A O 1
ATOM 710 N N . LYS A 1 90 ? -4.884 -10.863 2.206 1.00 78.25 90 LYS A N 1
ATOM 7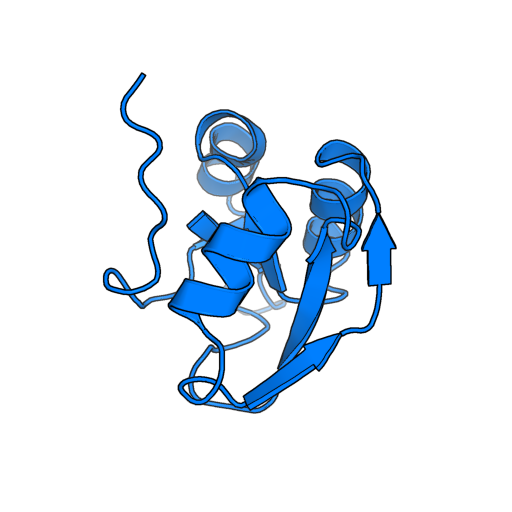11 C CA . LYS A 1 90 ? -4.132 -11.514 3.300 1.00 78.25 90 LYS A CA 1
ATOM 712 C C . LYS A 1 90 ? -2.808 -12.139 2.843 1.00 78.25 90 LYS A C 1
ATOM 714 O O . LYS A 1 90 ? -1.869 -12.192 3.625 1.00 78.25 90 LYS A O 1
ATOM 719 N N . GLN A 1 91 ? -2.717 -12.564 1.583 1.00 81.56 91 GLN A N 1
ATOM 720 C CA . GLN A 1 91 ? -1.484 -13.084 0.979 1.00 81.56 91 GLN A CA 1
ATOM 721 C C . GLN A 1 91 ? -0.363 -12.037 0.845 1.00 81.56 91 GLN A C 1
ATOM 723 O O . GLN A 1 91 ? 0.802 -12.401 0.742 1.00 81.56 91 GLN A O 1
ATOM 728 N N . TYR A 1 92 ? -0.706 -10.747 0.874 1.00 83.50 92 TYR A N 1
ATOM 729 C CA . TYR A 1 92 ? 0.230 -9.621 0.833 1.00 83.50 92 TYR A CA 1
ATOM 730 C C . TYR A 1 92 ? 0.509 -9.042 2.226 1.00 83.50 92 TYR A C 1
ATOM 732 O O . TYR A 1 92 ? 1.142 -7.988 2.360 1.00 83.50 92 TYR A O 1
ATOM 740 N N . TYR A 1 93 ? 0.010 -9.691 3.283 1.00 85.50 93 TYR A N 1
ATOM 741 C CA . TYR A 1 93 ? 0.292 -9.281 4.648 1.00 85.50 93 TYR A CA 1
ATOM 742 C C . TYR A 1 93 ? 1.676 -9.788 5.023 1.00 85.50 93 TYR A C 1
ATOM 744 O O . TYR A 1 93 ? 1.882 -10.967 5.288 1.00 85.50 93 TYR A O 1
ATOM 752 N N . LEU A 1 94 ? 2.626 -8.861 5.058 1.00 80.12 94 LEU A N 1
ATOM 753 C CA . LEU A 1 94 ? 3.943 -9.113 5.620 1.00 80.12 94 LEU A CA 1
ATOM 754 C C . LEU A 1 94 ? 3.819 -9.163 7.144 1.00 80.12 94 LEU A C 1
ATOM 756 O O . LEU A 1 94 ? 3.587 -8.131 7.784 1.00 80.12 94 LEU A O 1
ATOM 760 N N . PHE A 1 95 ? 3.916 -10.366 7.703 1.00 64.81 95 PHE A N 1
ATOM 761 C CA . PHE A 1 95 ? 4.038 -10.575 9.139 1.00 64.81 95 PHE A CA 1
ATOM 762 C C . PHE A 1 95 ? 5.504 -10.412 9.524 1.00 64.81 95 PHE A C 1
ATOM 764 O O . PHE A 1 95 ? 6.375 -11.087 8.984 1.00 64.81 95 PHE A O 1
ATOM 771 N N . GLN A 1 96 ? 5.771 -9.488 10.442 1.00 57.84 96 GLN A N 1
ATOM 772 C CA . GLN A 1 96 ? 7.030 -9.473 11.170 1.00 57.84 96 GLN A CA 1
ATOM 773 C C . GLN A 1 96 ? 6.785 -10.283 12.440 1.00 57.84 96 GLN A C 1
ATOM 775 O O . GLN A 1 96 ? 6.129 -9.791 13.355 1.00 57.84 96 GLN A O 1
ATOM 780 N N . ASP A 1 97 ? 7.227 -11.540 12.440 1.00 41.78 97 ASP A N 1
ATOM 781 C CA . ASP A 1 97 ? 7.413 -12.309 13.671 1.00 41.78 97 ASP A CA 1
ATOM 782 C C . ASP A 1 97 ? 8.532 -11.603 14.451 1.00 41.78 97 ASP A C 1
ATOM 784 O O . ASP A 1 97 ? 9.679 -11.555 13.999 1.00 41.78 97 ASP A O 1
ATOM 788 N N . VAL A 1 98 ? 8.177 -10.966 15.564 1.00 37.50 98 VAL A N 1
ATOM 789 C CA . VAL A 1 98 ? 9.115 -10.466 16.576 1.00 37.50 98 VAL A CA 1
ATOM 790 C C . VAL A 1 98 ? 8.631 -10.935 17.932 1.00 37.50 98 VAL A C 1
ATOM 792 O O . VAL A 1 98 ? 7.408 -10.816 18.185 1.00 37.50 98 VAL A O 1
#